Protein AF-A0A2N6BD29-F1 (afdb_monomer_lite)

Secondary structure (DSSP, 8-state):
----------EEEEEETTEEEEE-S--TT--SEEEEEETTTTEEEEEEEEEEETTEEEEEE-

pLDDT: mean 82.65, std 12.96, range [39.34, 94.06]

Foldseek 3Di:
DDPPPPPFDWDFDQDDPFWTKIFGQDPPPPDQWDWDQDPVVRDTFTWGFPDDDRRMTIITTD

Structure (mmCIF, N/CA/C/O backbone):
data_AF-A0A2N6BD29-F1
#
_entry.id   AF-A0A2N6BD29-F1
#
loop_
_atom_site.group_PDB
_atom_site.id
_atom_site.type_symbol
_atom_site.label_atom_id
_atom_site.label_alt_id
_atom_site.label_comp_id
_atom_site.label_asym_id
_atom_site.label_entity_id
_atom_site.label_seq_id
_atom_site.pdbx_PDB_ins_code
_atom_site.Cartn_x
_atom_site.Cartn_y
_atom_site.Cartn_z
_atom_site.occupancy
_atom_site.B_iso_or_equiv
_atom_site.auth_seq_id
_atom_site.auth_comp_id
_atom_site.auth_asym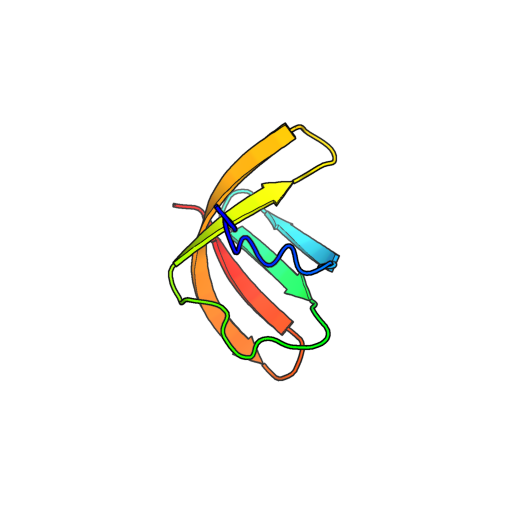_id
_atom_site.auth_atom_id
_atom_site.pdbx_PDB_model_num
ATOM 1 N N . TYR A 1 1 ? 20.731 16.858 -0.619 1.00 39.34 1 TYR A N 1
ATOM 2 C CA . TYR A 1 1 ? 19.717 16.213 0.236 1.00 39.34 1 TYR A CA 1
ATOM 3 C C . TYR A 1 1 ? 18.622 15.694 -0.687 1.00 39.34 1 TYR A C 1
ATOM 5 O O . TYR A 1 1 ? 17.750 16.463 -1.054 1.00 39.34 1 TYR A O 1
ATOM 13 N N . ASN A 1 2 ? 18.748 14.470 -1.215 1.00 42.25 2 ASN A N 1
ATOM 14 C CA . ASN A 1 2 ? 17.775 13.943 -2.178 1.00 42.25 2 ASN A CA 1
ATOM 15 C C . ASN A 1 2 ? 16.949 12.864 -1.480 1.00 42.25 2 ASN A C 1
ATOM 17 O O . ASN A 1 2 ? 17.391 11.723 -1.349 1.00 42.25 2 ASN A O 1
ATOM 21 N N . ASN A 1 3 ? 15.801 13.272 -0.950 1.00 51.25 3 ASN A N 1
ATOM 22 C CA . ASN A 1 3 ? 14.843 12.387 -0.313 1.00 51.25 3 ASN A CA 1
ATOM 23 C C . ASN A 1 3 ? 14.174 11.569 -1.430 1.00 51.25 3 ASN A C 1
ATOM 25 O O . ASN A 1 3 ? 13.233 12.045 -2.058 1.00 51.25 3 ASN A O 1
ATOM 29 N N . ARG A 1 4 ? 14.743 10.397 -1.755 1.00 55.50 4 ARG A N 1
ATOM 30 C CA . ARG A 1 4 ? 14.316 9.494 -2.843 1.00 55.50 4 ARG A CA 1
ATOM 31 C C . ARG A 1 4 ? 12.948 8.863 -2.540 1.00 55.50 4 ARG A C 1
ATOM 33 O O . ARG A 1 4 ? 12.845 7.654 -2.365 1.00 55.50 4 ARG A O 1
ATOM 40 N N . MET A 1 5 ? 11.903 9.674 -2.450 1.00 55.62 5 MET A N 1
ATOM 41 C CA . MET A 1 5 ? 10.530 9.194 -2.500 1.00 55.62 5 MET A CA 1
ATOM 42 C C . MET A 1 5 ? 10.170 9.016 -3.975 1.00 55.62 5 MET A C 1
ATOM 44 O O . MET A 1 5 ? 9.829 9.979 -4.656 1.00 55.62 5 MET A O 1
ATOM 48 N N . SER A 1 6 ? 10.315 7.794 -4.487 1.00 57.66 6 SER A N 1
ATOM 49 C CA . SER A 1 6 ? 9.762 7.426 -5.791 1.00 57.66 6 SER A CA 1
ATOM 50 C C . SER A 1 6 ? 8.242 7.396 -5.657 1.00 57.66 6 SER A C 1
ATOM 52 O O . SER A 1 6 ? 7.677 6.435 -5.140 1.00 57.66 6 SER A O 1
ATOM 54 N N . VAL A 1 7 ? 7.581 8.488 -6.038 1.00 56.44 7 VAL A N 1
ATOM 55 C CA . VAL A 1 7 ? 6.123 8.518 -6.167 1.00 56.44 7 VAL A CA 1
ATOM 56 C C . VAL A 1 7 ? 5.805 7.908 -7.524 1.00 56.44 7 VAL A C 1
ATOM 58 O O . VAL A 1 7 ? 6.012 8.541 -8.555 1.00 56.44 7 VAL A O 1
ATOM 61 N N . ASN A 1 8 ? 5.381 6.648 -7.524 1.00 66.38 8 ASN A N 1
ATOM 62 C CA . ASN A 1 8 ? 4.930 5.973 -8.732 1.00 66.38 8 ASN A CA 1
ATOM 63 C C . ASN A 1 8 ? 3.427 6.209 -8.892 1.00 66.38 8 ASN A C 1
ATOM 65 O O . ASN A 1 8 ? 2.650 5.868 -7.996 1.00 66.38 8 ASN A O 1
ATOM 69 N N . ASP A 1 9 ? 3.021 6.761 -10.037 1.00 69.69 9 ASP A N 1
ATOM 70 C CA . ASP A 1 9 ? 1.610 6.854 -10.399 1.00 69.69 9 ASP A CA 1
ATOM 71 C C . ASP A 1 9 ? 0.997 5.449 -10.412 1.00 69.69 9 ASP A C 1
ATOM 73 O O . ASP A 1 9 ? 1.481 4.531 -11.079 1.00 69.69 9 ASP A O 1
ATOM 77 N N . CYS A 1 10 ? -0.059 5.260 -9.626 1.00 76.25 10 CYS A N 1
ATOM 78 C CA . CYS A 1 10 ? -0.748 3.986 -9.516 1.00 76.25 10 CYS A CA 1
ATOM 79 C C . CYS A 1 10 ? -2.260 4.189 -9.578 1.00 76.25 10 CYS A C 1
ATOM 81 O O . CYS A 1 10 ? -2.809 5.185 -9.106 1.00 76.25 10 CYS A O 1
ATOM 83 N N . GLN A 1 11 ? -2.948 3.231 -10.192 1.00 85.00 11 GLN A N 1
ATOM 84 C CA . GLN A 1 11 ? -4.400 3.225 -10.292 1.00 85.00 11 GLN A CA 1
ATOM 85 C C . GLN A 1 11 ? -4.980 2.313 -9.220 1.00 85.00 11 GLN A C 1
ATOM 87 O O . GLN A 1 11 ? -4.831 1.090 -9.282 1.00 85.00 11 GLN A O 1
ATOM 92 N N . VAL A 1 12 ? -5.693 2.894 -8.261 1.00 85.75 12 VAL A N 1
ATOM 93 C CA . VAL A 1 12 ? -6.480 2.120 -7.300 1.00 85.75 12 VAL A CA 1
ATOM 94 C C . VAL A 1 12 ? -7.771 1.677 -7.990 1.00 85.75 12 VAL A C 1
ATOM 96 O O . VAL A 1 12 ? -8.552 2.507 -8.451 1.00 85.75 12 VAL A O 1
ATOM 99 N N . ARG A 1 13 ? -7.962 0.363 -8.140 1.00 83.00 13 ARG A N 1
ATOM 100 C CA . ARG A 1 13 ? -9.071 -0.226 -8.913 1.00 83.00 13 ARG A CA 1
ATOM 101 C C . ARG A 1 13 ? -10.249 -0.634 -8.043 1.00 83.00 13 ARG A C 1
ATOM 103 O O . ARG A 1 13 ? -11.382 -0.351 -8.400 1.00 83.00 13 ARG A O 1
ATOM 110 N N . ASP A 1 14 ? -9.967 -1.287 -6.924 1.00 81.31 14 ASP A N 1
ATOM 111 C CA . ASP A 1 14 ? -10.981 -1.813 -6.012 1.00 81.31 14 ASP A CA 1
ATOM 112 C C . ASP A 1 14 ? -10.605 -1.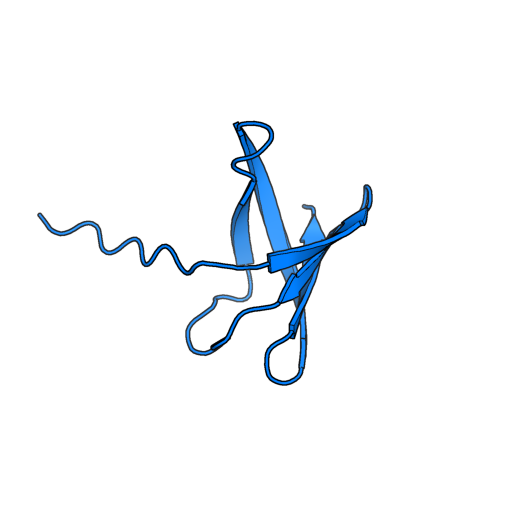364 -4.606 1.00 81.31 14 ASP A C 1
ATOM 114 O O . ASP A 1 14 ? -9.594 -1.828 -4.089 1.00 81.31 14 ASP A O 1
ATOM 118 N N . MET A 1 15 ? -11.367 -0.454 -4.001 1.00 85.31 15 MET A N 1
ATOM 119 C CA . MET A 1 15 ? -11.188 -0.054 -2.601 1.00 85.31 15 MET A CA 1
ATOM 120 C C . MET A 1 15 ? -12.270 -0.717 -1.754 1.00 85.31 15 MET A C 1
ATOM 122 O O . MET A 1 15 ? -13.444 -0.687 -2.110 1.00 85.31 15 MET A O 1
ATOM 126 N N . SER A 1 16 ? -11.871 -1.311 -0.637 1.00 85.38 16 SER A N 1
ATOM 127 C CA . SER A 1 16 ? -12.756 -1.916 0.362 1.00 85.38 16 SER A CA 1
ATOM 128 C C . SER A 1 16 ? -12.332 -1.460 1.756 1.00 85.38 16 SER A C 1
ATOM 130 O O . SER A 1 16 ? -11.220 -0.969 1.911 1.00 85.38 16 SER A O 1
ATOM 132 N N . GLU A 1 17 ? -13.157 -1.667 2.783 1.00 84.19 17 GLU A N 1
ATOM 133 C CA . GLU A 1 17 ? -12.770 -1.354 4.173 1.00 84.19 17 GLU A CA 1
ATOM 134 C C . GLU A 1 17 ? -11.541 -2.144 4.648 1.00 84.19 17 GLU A C 1
ATOM 136 O O . GLU A 1 17 ? -10.802 -1.681 5.507 1.00 84.19 17 GLU A O 1
ATOM 141 N N . THR A 1 18 ? -11.294 -3.327 4.078 1.00 89.38 18 THR A N 1
ATOM 142 C CA . THR A 1 18 ? -10.202 -4.218 4.503 1.00 89.38 18 THR A CA 1
ATOM 143 C C . THR A 1 18 ? -8.923 -4.089 3.675 1.00 89.38 18 THR A C 1
ATOM 145 O O . THR A 1 18 ? -7.906 -4.694 4.013 1.00 89.38 18 THR A O 1
ATOM 148 N N . GLY A 1 19 ? -8.950 -3.360 2.559 1.00 90.81 19 GLY A N 1
ATOM 149 C CA . GLY A 1 19 ? -7.825 -3.307 1.629 1.00 90.81 19 GLY A CA 1
ATOM 150 C C . GLY A 1 19 ? -8.193 -2.782 0.250 1.00 90.81 19 GLY A C 1
ATOM 151 O O . GLY A 1 19 ? -9.342 -2.417 -0.013 1.00 90.81 19 GLY A O 1
ATOM 152 N N . CYS A 1 20 ? -7.227 -2.789 -0.665 1.00 91.69 20 CYS A N 1
ATOM 153 C CA . CYS A 1 20 ? -7.476 -2.395 -2.045 1.00 91.69 20 CYS A CA 1
ATOM 154 C C . CYS A 1 20 ? -6.638 -3.147 -3.078 1.00 91.69 20 CYS A C 1
ATOM 156 O O . CYS A 1 20 ? -5.596 -3.735 -2.785 1.00 91.69 20 CYS A O 1
ATOM 158 N N . LYS A 1 21 ? -7.106 -3.122 -4.327 1.00 92.06 21 LYS A N 1
ATOM 159 C CA . LYS A 1 21 ? -6.327 -3.542 -5.491 1.00 92.06 21 LYS A CA 1
ATOM 160 C C . LYS A 1 21 ? -5.684 -2.326 -6.140 1.00 92.06 21 LYS A C 1
ATOM 162 O O . LYS A 1 21 ? -6.376 -1.380 -6.523 1.00 92.06 21 LYS A O 1
ATOM 167 N N . ILE A 1 22 ? -4.376 -2.405 -6.335 1.00 91.31 22 ILE A N 1
ATOM 168 C CA . ILE A 1 22 ? -3.566 -1.378 -6.982 1.00 91.31 22 ILE A CA 1
ATOM 169 C C . ILE A 1 22 ? -3.045 -1.944 -8.300 1.00 91.31 22 ILE A C 1
ATOM 171 O O . ILE A 1 22 ? -2.562 -3.076 -8.355 1.00 91.31 22 ILE A O 1
ATOM 175 N N . LYS A 1 23 ? -3.148 -1.154 -9.365 1.00 89.62 23 LYS A N 1
ATOM 176 C CA . LYS A 1 23 ? -2.555 -1.426 -10.671 1.00 89.62 23 LYS A CA 1
ATOM 177 C C . LYS A 1 23 ? -1.451 -0.404 -10.942 1.00 89.62 23 LYS A C 1
ATOM 179 O O . LYS A 1 23 ? -1.700 0.794 -10.832 1.00 89.62 23 LYS A O 1
ATOM 184 N N . MET A 1 24 ? -0.259 -0.860 -11.300 1.00 87.00 24 MET A N 1
ATOM 185 C CA . MET A 1 24 ? 0.871 -0.007 -11.671 1.00 87.00 24 MET A CA 1
ATOM 186 C C . MET A 1 24 ? 1.701 -0.661 -12.774 1.00 87.00 24 MET A C 1
ATOM 188 O O . MET A 1 24 ? 1.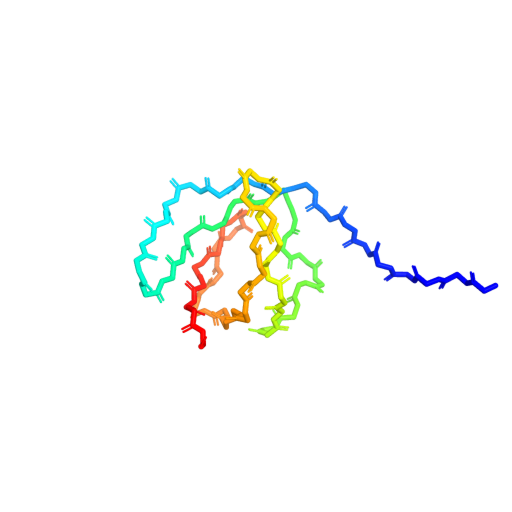819 -1.882 -12.808 1.00 87.00 24 MET A O 1
ATOM 192 N N . ASP A 1 25 ? 2.332 0.141 -13.628 1.00 84.44 25 ASP A N 1
ATOM 193 C CA . ASP A 1 25 ? 3.126 -0.373 -14.753 1.00 84.44 25 ASP A CA 1
ATOM 194 C C . ASP A 1 25 ? 4.351 -1.196 -14.320 1.00 84.44 25 ASP A C 1
ATOM 196 O O . ASP A 1 25 ? 4.802 -2.074 -15.053 1.00 84.44 25 ASP A O 1
ATOM 200 N N . SER A 1 26 ? 4.890 -0.951 -13.120 1.00 82.12 26 SER A N 1
ATOM 201 C CA . SER A 1 26 ? 6.003 -1.730 -12.574 1.00 82.12 26 SER A CA 1
ATOM 202 C C . SER A 1 26 ? 5.913 -1.880 -11.061 1.00 82.12 26 SER A C 1
ATOM 204 O O . SER A 1 26 ? 6.091 -0.917 -10.322 1.00 82.12 26 SER A O 1
ATOM 206 N N . LEU A 1 27 ? 5.708 -3.121 -10.608 1.00 82.00 27 LEU A N 1
ATOM 207 C CA . LEU A 1 27 ? 5.776 -3.522 -9.195 1.00 82.00 27 LEU A CA 1
ATOM 208 C C . LEU A 1 27 ? 7.217 -3.730 -8.697 1.00 82.00 27 LEU A C 1
ATOM 210 O O . LEU A 1 27 ? 7.430 -4.105 -7.540 1.00 82.00 27 LEU A O 1
ATOM 214 N N . ILE A 1 28 ? 8.215 -3.556 -9.568 1.00 82.62 28 ILE A N 1
ATOM 215 C CA . ILE A 1 28 ? 9.617 -3.823 -9.246 1.00 82.62 28 ILE A CA 1
ATOM 216 C C . ILE A 1 28 ? 10.099 -2.780 -8.236 1.00 82.62 28 ILE A C 1
ATOM 218 O O . ILE A 1 28 ? 10.081 -1.583 -8.504 1.00 82.62 28 ILE A O 1
ATOM 222 N N . GLY A 1 29 ? 10.557 -3.250 -7.074 1.00 82.88 29 GLY A N 1
ATOM 223 C CA . GLY A 1 29 ? 11.048 -2.390 -5.995 1.00 82.88 29 GLY A CA 1
ATOM 224 C C . GLY A 1 29 ? 9.977 -1.929 -5.003 1.00 82.88 29 GLY A C 1
ATOM 225 O O . GLY A 1 29 ? 10.320 -1.226 -4.055 1.00 82.88 29 GLY A O 1
ATOM 226 N N . VAL A 1 30 ? 8.714 -2.345 -5.160 1.00 84.44 30 VAL A N 1
ATOM 227 C CA . VAL A 1 30 ? 7.658 -2.044 -4.180 1.00 84.44 30 VAL A CA 1
ATOM 228 C C . VAL A 1 30 ? 7.799 -2.964 -2.961 1.00 84.44 30 VAL A C 1
ATOM 230 O O . VAL A 1 30 ? 7.679 -4.188 -3.112 1.00 84.44 30 VAL A O 1
ATOM 233 N N . PRO A 1 31 ? 8.023 -2.424 -1.750 1.00 89.50 31 PRO A N 1
ATOM 234 C CA . PRO A 1 31 ? 8.159 -3.232 -0.541 1.00 89.50 31 PRO A CA 1
ATOM 235 C C . PRO A 1 31 ? 6.852 -3.963 -0.185 1.00 89.50 31 PRO A C 1
ATOM 237 O O . PRO A 1 31 ? 5.776 -3.629 -0.673 1.00 89.50 31 PRO A O 1
ATOM 240 N N . ASN A 1 32 ? 6.943 -5.004 0.654 1.00 90.81 32 ASN A N 1
ATOM 241 C CA . ASN A 1 32 ? 5.760 -5.734 1.146 1.00 90.81 32 ASN A CA 1
ATOM 242 C C . ASN A 1 32 ? 4.895 -4.896 2.094 1.00 90.81 32 ASN A C 1
ATOM 244 O O . ASN A 1 32 ? 3.720 -5.193 2.242 1.00 90.81 32 ASN A O 1
ATOM 248 N N . TYR A 1 33 ? 5.467 -3.865 2.708 1.00 92.38 33 TYR A N 1
ATOM 249 C CA . TYR A 1 33 ? 4.766 -2.930 3.577 1.00 92.38 33 TYR A CA 1
ATOM 250 C C . TYR A 1 33 ? 5.065 -1.522 3.092 1.00 92.38 33 TYR A C 1
ATOM 252 O O . TYR A 1 33 ? 6.231 -1.172 2.889 1.00 92.38 33 TYR A O 1
ATOM 260 N N . PHE A 1 34 ? 4.025 -0.732 2.870 1.00 89.44 34 PHE A N 1
ATOM 261 C CA . PHE A 1 34 ? 4.151 0.659 2.455 1.00 89.44 34 PHE A CA 1
ATOM 262 C C . PHE A 1 34 ? 2.929 1.462 2.882 1.00 89.44 34 PHE A C 1
ATOM 264 O O . PHE A 1 34 ? 1.874 0.910 3.186 1.00 89.44 34 PHE A O 1
ATOM 271 N N . THR A 1 35 ? 3.064 2.783 2.866 1.00 89.00 35 THR A N 1
ATOM 272 C CA . THR A 1 35 ? 1.947 3.691 3.117 1.00 89.00 35 THR A CA 1
ATOM 273 C C . THR A 1 35 ? 1.319 4.099 1.789 1.00 89.00 35 THR A C 1
ATOM 275 O O . THR A 1 35 ? 1.963 4.745 0.961 1.00 89.00 35 THR A O 1
ATOM 278 N N . LEU A 1 36 ? 0.060 3.727 1.571 1.00 88.00 36 LEU A N 1
ATOM 279 C CA . LEU A 1 36 ? -0.722 4.169 0.423 1.00 88.00 36 LEU A CA 1
ATOM 280 C C . LEU A 1 36 ? -1.272 5.570 0.697 1.00 88.00 36 LEU A C 1
ATOM 282 O O . LEU A 1 36 ? -2.015 5.766 1.657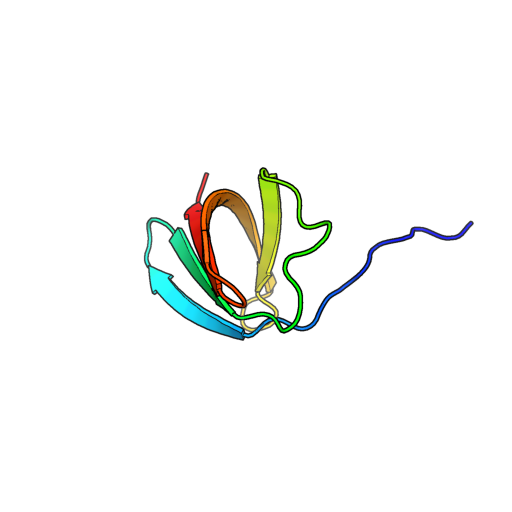 1.00 88.00 36 LEU A O 1
ATOM 286 N N . HIS A 1 37 ? -0.915 6.537 -0.147 1.00 86.81 37 HIS A N 1
ATOM 287 C CA . HIS A 1 37 ? -1.442 7.900 -0.085 1.00 86.81 37 HIS A CA 1
ATOM 288 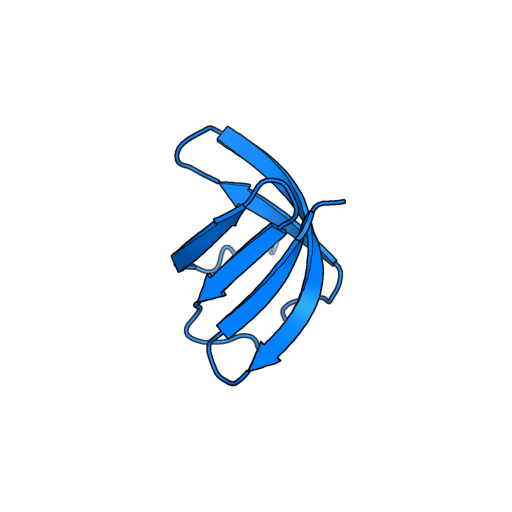C C . HIS A 1 37 ? -2.540 8.075 -1.134 1.00 86.81 37 HIS A C 1
ATOM 290 O O . HIS A 1 37 ? -2.271 8.051 -2.336 1.00 86.81 37 HIS A O 1
ATOM 296 N N . ILE A 1 38 ? -3.776 8.271 -0.685 1.00 82.75 38 ILE A N 1
ATOM 297 C CA . ILE A 1 38 ? -4.933 8.473 -1.556 1.00 82.75 38 ILE A CA 1
ATOM 298 C C . ILE A 1 38 ? -5.169 9.977 -1.706 1.00 82.75 38 ILE A C 1
ATOM 300 O O . ILE A 1 38 ? -5.761 10.618 -0.838 1.00 82.75 38 ILE A O 1
ATOM 304 N N . LEU A 1 39 ? -4.726 10.537 -2.836 1.00 76.50 39 LEU A N 1
ATOM 305 C CA . LEU A 1 39 ? -4.813 11.978 -3.130 1.00 76.50 39 LEU A CA 1
ATOM 306 C C . LEU A 1 39 ? -6.249 12.518 -3.109 1.00 76.50 39 LEU A C 1
ATOM 308 O O . LEU A 1 39 ? -6.466 13.675 -2.772 1.00 76.50 39 LEU A O 1
ATOM 312 N N . ASN A 1 40 ? -7.233 11.676 -3.432 1.00 75.19 40 ASN A N 1
ATOM 313 C CA . ASN A 1 40 ? -8.638 12.080 -3.505 1.00 75.19 40 ASN A CA 1
ATOM 314 C C . ASN A 1 40 ? -9.274 12.391 -2.136 1.00 75.19 40 ASN A C 1
ATOM 316 O O . ASN A 1 40 ? -10.369 12.943 -2.102 1.00 75.19 40 ASN A O 1
ATOM 320 N N . GLY A 1 41 ? -8.623 12.028 -1.025 1.00 69.69 41 GLY A N 1
ATOM 321 C CA . GLY A 1 41 ? -9.136 12.271 0.328 1.00 69.69 41 GLY A CA 1
ATOM 322 C C . GLY A 1 41 ? -8.077 12.685 1.349 1.00 69.69 41 GLY A C 1
ATOM 323 O O . GLY A 1 41 ? -8.397 12.756 2.528 1.00 69.69 41 GLY A O 1
ATOM 324 N N . ASP A 1 42 ? -6.833 12.910 0.911 1.00 80.69 42 ASP A N 1
ATOM 325 C CA . ASP A 1 42 ? -5.665 13.145 1.776 1.00 80.69 42 ASP A CA 1
ATOM 326 C C . ASP A 1 42 ? -5.515 12.090 2.892 1.00 80.69 42 ASP A C 1
ATOM 328 O O . ASP A 1 42 ? -5.119 12.369 4.023 1.00 80.69 42 ASP A O 1
ATOM 332 N N . VAL A 1 43 ? -5.867 10.840 2.568 1.00 83.56 43 VAL A N 1
ATOM 333 C CA . VAL A 1 43 ? -5.812 9.719 3.509 1.00 83.56 43 VAL A CA 1
ATOM 334 C C . VAL A 1 43 ? -4.558 8.897 3.262 1.00 83.56 43 VAL A C 1
ATOM 336 O O . VAL A 1 43 ? -4.180 8.623 2.118 1.00 83.56 43 VAL A O 1
ATOM 339 N N . LYS A 1 44 ? -3.922 8.478 4.355 1.00 88.00 44 LYS A N 1
ATOM 340 C CA . LYS A 1 44 ? -2.756 7.599 4.356 1.00 88.00 44 LYS A CA 1
ATOM 341 C C . LYS A 1 44 ? -3.116 6.304 5.067 1.00 88.00 44 LYS A C 1
ATOM 343 O O . LYS A 1 44 ? -3.508 6.345 6.228 1.00 88.00 44 LYS A O 1
ATOM 348 N N . HIS A 1 45 ? -2.961 5.179 4.381 1.00 88.75 45 HIS A N 1
ATOM 349 C CA . HIS A 1 45 ? -3.183 3.856 4.958 1.00 88.75 45 HIS A CA 1
ATOM 350 C C . HIS A 1 45 ? -1.890 3.058 4.951 1.00 88.75 45 HIS A C 1
ATOM 352 O O . HIS A 1 45 ? -1.241 2.936 3.911 1.00 88.75 45 HIS A O 1
ATOM 358 N N . GLU A 1 46 ? -1.525 2.482 6.090 1.00 92.00 46 GLU A N 1
ATOM 359 C CA . GLU A 1 46 ? -0.495 1.450 6.121 1.00 92.00 46 GLU A CA 1
ATOM 360 C C . GLU A 1 46 ? -1.055 0.184 5.479 1.00 92.00 46 GLU A C 1
ATOM 362 O O . GLU A 1 46 ? -2.159 -0.264 5.786 1.00 92.00 46 GLU A O 1
ATOM 367 N N . CYS A 1 47 ? -0.325 -0.332 4.500 1.00 92.50 47 CYS A N 1
ATOM 368 C CA . CYS A 1 47 ? -0.786 -1.396 3.632 1.00 92.50 47 CYS A CA 1
ATOM 369 C C . CYS A 1 47 ? 0.254 -2.509 3.570 1.00 92.50 47 CYS A C 1
ATOM 371 O O . CYS A 1 47 ? 1.444 -2.257 3.360 1.00 92.50 47 CYS A O 1
ATOM 373 N N . GLU A 1 48 ? -0.214 -3.748 3.676 1.00 94.06 48 GLU A N 1
ATOM 374 C CA . GLU A 1 48 ? 0.582 -4.949 3.449 1.00 94.06 48 GLU A CA 1
ATOM 375 C C . GLU A 1 48 ? 0.209 -5.600 2.117 1.00 94.06 48 GLU A C 1
ATOM 377 O O . GLU A 1 48 ? -0.966 -5.792 1.804 1.00 94.06 48 GLU A O 1
ATOM 382 N N . VAL A 1 49 ? 1.210 -5.993 1.337 1.00 93.12 49 VAL A N 1
ATOM 383 C CA . VAL A 1 4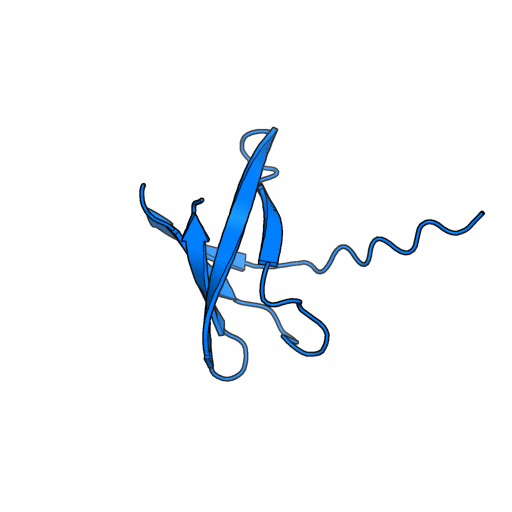9 ? 1.032 -6.721 0.082 1.00 93.12 49 VAL A CA 1
ATOM 384 C C . VAL A 1 49 ? 0.652 -8.167 0.354 1.00 93.12 49 VAL A C 1
ATOM 386 O O . VAL A 1 49 ? 1.479 -8.962 0.789 1.00 93.12 49 VAL A O 1
ATOM 389 N N . VAL A 1 50 ? -0.578 -8.530 0.000 1.00 93.75 50 VAL A N 1
ATOM 390 C CA . VAL A 1 50 ? -1.089 -9.902 0.128 1.00 93.75 50 VAL A CA 1
ATOM 391 C C . VAL A 1 50 ? -0.710 -10.740 -1.091 1.00 93.75 50 VAL A C 1
ATOM 393 O O . VAL A 1 50 ? -0.381 -11.917 -0.973 1.00 93.75 50 VAL A O 1
ATOM 396 N N . TRP A 1 51 ? -0.753 -10.143 -2.284 1.00 93.88 51 TRP A N 1
ATOM 397 C CA . TRP A 1 51 ? -0.387 -10.819 -3.527 1.00 93.88 51 TRP A CA 1
ATOM 398 C C . TRP A 1 51 ? 0.095 -9.826 -4.586 1.00 93.88 51 TRP A C 1
ATOM 400 O O . TRP A 1 51 ? -0.315 -8.666 -4.610 1.00 93.88 51 TRP A O 1
ATOM 410 N N . ARG A 1 52 ? 0.948 -10.304 -5.498 1.00 92.12 52 ARG A N 1
ATOM 411 C CA . ARG A 1 52 ? 1.418 -9.570 -6.682 1.00 92.12 52 ARG A CA 1
ATOM 412 C C . ARG A 1 52 ? 1.187 -10.414 -7.932 1.00 92.12 52 ARG A C 1
ATOM 414 O O . ARG A 1 52 ? 1.455 -11.613 -7.923 1.00 92.12 52 ARG A O 1
ATOM 421 N N . LYS A 1 53 ? 0.705 -9.794 -9.005 1.00 89.38 53 LYS A N 1
ATOM 422 C CA . LYS A 1 53 ? 0.455 -10.424 -10.302 1.00 89.38 53 LYS A CA 1
ATOM 423 C C . LYS A 1 53 ? 0.711 -9.421 -11.426 1.00 89.38 53 LYS A C 1
ATOM 425 O O . LYS A 1 53 ? -0.119 -8.555 -11.660 1.00 89.38 53 LYS A O 1
ATOM 430 N N . ALA A 1 54 ? 1.823 -9.595 -12.141 1.00 87.75 54 ALA A N 1
ATOM 431 C CA . ALA A 1 54 ? 2.237 -8.762 -13.276 1.00 87.75 54 ALA A CA 1
ATOM 432 C C . ALA A 1 54 ? 2.288 -7.256 -12.949 1.00 87.75 54 ALA A C 1
ATOM 434 O O . ALA A 1 54 ? 3.263 -6.803 -12.358 1.00 87.75 54 ALA A O 1
ATOM 435 N N . ASP A 1 55 ? 1.248 -6.511 -13.313 1.00 89.62 55 ASP A N 1
ATOM 436 C CA . ASP A 1 55 ? 1.065 -5.068 -13.120 1.00 89.62 55 ASP A CA 1
ATOM 437 C C . ASP A 1 55 ? 0.042 -4.755 -12.008 1.00 89.62 55 ASP A C 1
ATOM 439 O O . ASP A 1 55 ? -0.391 -3.618 -11.834 1.00 89.62 55 ASP A O 1
ATOM 443 N N . MET A 1 56 ? -0.390 -5.765 -11.249 1.00 91.19 56 MET A N 1
ATOM 444 C CA . MET A 1 56 ? -1.396 -5.644 -10.196 1.00 91.19 56 MET A CA 1
ATOM 445 C C . MET A 1 56 ? -0.916 -6.211 -8.871 1.00 91.19 56 MET A C 1
ATOM 447 O O . MET A 1 56 ? -0.227 -7.228 -8.805 1.00 91.19 56 MET A O 1
ATOM 451 N N . MET A 1 57 ? -1.372 -5.606 -7.789 1.00 92.75 57 MET A N 1
ATOM 452 C CA . MET A 1 57 ? -1.171 -6.117 -6.445 1.00 92.75 57 MET A CA 1
ATOM 453 C C . MET A 1 57 ? -2.424 -5.923 -5.607 1.00 92.75 57 MET A C 1
ATOM 455 O O . MET A 1 57 ? -3.150 -4.938 -5.756 1.00 92.75 57 MET A O 1
ATOM 459 N N . GLY A 1 58 ? -2.671 -6.879 -4.723 1.00 93.31 58 GLY A N 1
ATOM 460 C CA . GLY A 1 58 ? -3.651 -6.733 -3.661 1.00 93.31 58 GLY A CA 1
ATOM 461 C C . GLY A 1 58 ? -2.943 -6.338 -2.385 1.00 93.31 58 GLY A C 1
ATOM 462 O O . GLY A 1 58 ? -1.961 -6.981 -2.001 1.00 93.31 58 GLY A O 1
ATOM 463 N N . VAL A 1 59 ? -3.461 -5.308 -1.730 1.00 93.50 59 VAL A N 1
ATOM 464 C CA . VAL A 1 59 ? -3.005 -4.894 -0.412 1.00 93.50 59 VAL A CA 1
ATOM 465 C C . VAL A 1 59 ? -4.122 -4.970 0.609 1.00 93.50 59 VAL A C 1
ATOM 467 O O . VAL A 1 59 ? -5.296 -4.784 0.284 1.00 93.50 59 VAL A O 1
ATOM 470 N N . LYS A 1 60 ? -3.739 -5.242 1.848 1.00 93.94 60 LYS A N 1
ATOM 471 C CA . LYS A 1 60 ? -4.606 -5.231 3.017 1.00 93.94 60 LYS A CA 1
ATOM 472 C C . LYS A 1 60 ? -4.268 -4.012 3.864 1.00 93.94 60 LYS A C 1
ATOM 474 O O . LYS A 1 60 ? -3.089 -3.725 4.050 1.00 93.94 60 LYS A O 1
ATOM 479 N N . TYR A 1 61 ? -5.289 -3.317 4.350 1.00 91.62 61 TYR A N 1
ATOM 480 C CA . TYR A 1 61 ? -5.103 -2.215 5.291 1.00 91.62 61 TYR A CA 1
ATOM 481 C C . TYR A 1 61 ? -4.746 -2.763 6.676 1.00 91.62 61 TYR A C 1
ATOM 483 O O . TYR A 1 61 ? -5.310 -3.778 7.103 1.00 91.62 61 TYR A O 1
ATOM 491 N N . LEU A 1 62 ? -3.777 -2.114 7.322 1.00 87.81 62 LEU A N 1
ATOM 492 C CA . LEU A 1 62 ? -3.345 -2.376 8.695 1.00 87.81 62 LEU A CA 1
ATOM 493 C C . LEU A 1 62 ? -4.053 -1.446 9.683 1.00 87.81 62 LEU A C 1
ATOM 495 O O . LEU A 1 62 ? -4.330 -0.283 9.306 1.00 87.81 62 LEU A O 1
#

Sequence (62 aa):
YNNRMSVNDCQVRDMSETGCKIKMDSLIGVPNYFTLHILNGDVKHECEVVWRKADMMGVKYL

Radius of gyration: 11.47 Å; chains: 1; bounding box: 32×27×23 Å